Protein AF-A0A929CE49-F1 (afdb_monomer)

Radius of gyration: 16.43 Å; Cα contacts (8 Å, |Δi|>4): 120; chains: 1; bounding box: 44×32×40 Å

Foldseek 3Di:
DDDPLKWKFKWKFAPDAQVVQVVQLVPFDLPDPDPDRRRPVRVVRTDQWPPGRVVQRVDPDRDTDDDDPDDDPGDPVHDIDMDMDMHRRDDPDPPDDDDDDDDDDDDDPDPDPVVVVVVVVVVVVVCVVVVD

Mean predicted aligned error: 8.17 Å

Secondary structure (DSSP, 8-state):
----SEEEEEEEE-SS-HHHHHHHHHTS-TT---S----TTTGGGB---BS-HHHHTTSSS---B---SS-----TTSPPEEEEEEEESS---TT-------------SS---HHHHHHHHHHHHHHHHHT-

pLDDT: mean 80.57, std 13.51, range [38.69, 96.12]

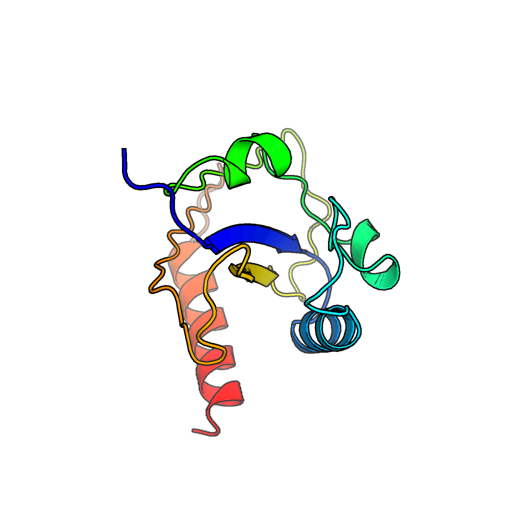Solvent-accessible surface area (backbone atoms only — not comparable to full-atom values): 8749 Å² total; per-residue (Å²): 135,86,77,68,43,51,41,55,47,74,50,38,34,38,66,45,56,64,67,59,52,53,56,50,55,71,73,54,72,88,87,57,89,65,95,71,84,71,43,79,90,55,50,87,32,50,54,82,38,44,57,48,63,85,65,28,39,77,46,94,73,67,64,65,46,77,86,75,95,56,89,70,99,63,49,87,90,35,52,75,44,76,48,78,45,80,41,74,77,69,57,87,56,90,83,70,74,82,88,81,84,86,87,86,87,86,87,69,96,64,99,64,73,55,68,63,54,52,52,51,5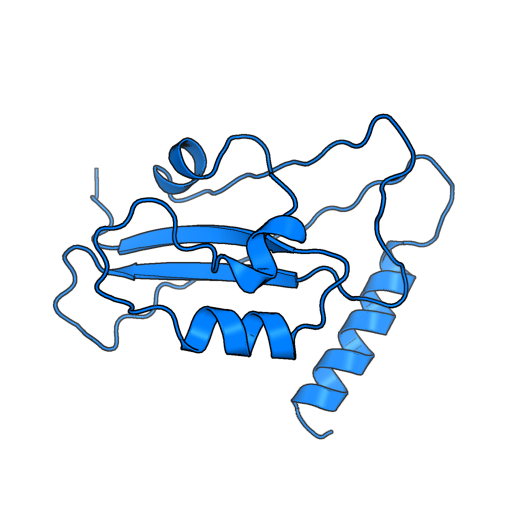7,49,48,58,52,51,33,64,75,67,73,105

Structure (mmCIF, N/CA/C/O backbone):
data_AF-A0A929CE49-F1
#
_entry.id   AF-A0A929CE49-F1
#
loop_
_atom_site.group_PDB
_atom_site.id
_atom_site.type_symbol
_atom_site.label_atom_id
_atom_site.label_alt_id
_atom_site.label_comp_id
_atom_site.label_asym_id
_atom_site.label_entity_id
_atom_site.label_seq_id
_atom_site.pdbx_PDB_ins_code
_atom_site.Cartn_x
_atom_site.Cartn_y
_atom_site.Cartn_z
_atom_site.occupancy
_atom_site.B_iso_or_equiv
_atom_site.auth_seq_id
_atom_site.auth_comp_id
_atom_site.auth_asym_id
_atom_site.auth_atom_id
_atom_site.pdbx_PDB_model_num
ATOM 1 N N . MET A 1 1 ? 28.438 -6.048 -0.262 1.00 38.69 1 MET A N 1
ATOM 2 C CA . MET A 1 1 ? 27.322 -5.087 -0.382 1.00 38.69 1 MET A CA 1
ATOM 3 C C . MET A 1 1 ? 26.748 -5.324 -1.759 1.00 38.69 1 MET A C 1
ATOM 5 O O . MET A 1 1 ? 27.239 -4.738 -2.714 1.00 38.69 1 MET A O 1
ATOM 9 N N . ASP A 1 2 ? 25.816 -6.266 -1.866 1.00 42.34 2 ASP A N 1
ATOM 10 C CA . ASP A 1 2 ? 25.170 -6.570 -3.138 1.00 42.34 2 ASP A CA 1
ATOM 11 C C . ASP A 1 2 ? 24.204 -5.434 -3.452 1.00 42.34 2 ASP A C 1
ATOM 13 O O . ASP A 1 2 ? 23.216 -5.208 -2.749 1.00 42.34 2 ASP A O 1
ATOM 17 N N . TYR A 1 3 ? 24.560 -4.640 -4.456 1.00 51.41 3 TYR A N 1
ATOM 18 C CA . TYR A 1 3 ? 23.688 -3.609 -4.985 1.00 51.41 3 TYR A CA 1
ATOM 19 C C . TYR A 1 3 ? 22.547 -4.322 -5.707 1.00 51.41 3 TYR A C 1
ATOM 21 O O . TYR A 1 3 ? 22.753 -4.911 -6.764 1.00 51.41 3 TYR A O 1
ATOM 29 N N . LEU A 1 4 ? 21.346 -4.300 -5.128 1.00 57.97 4 LEU A N 1
ATOM 30 C CA . LEU A 1 4 ? 20.151 -4.758 -5.830 1.00 57.97 4 LEU A CA 1
ATOM 31 C C . LEU A 1 4 ? 20.001 -3.928 -7.111 1.00 57.97 4 LEU A C 1
ATOM 33 O O . LEU A 1 4 ? 19.830 -2.709 -7.058 1.00 57.97 4 LEU A O 1
ATOM 37 N N . GLY A 1 5 ? 20.067 -4.600 -8.263 1.00 63.69 5 GLY A N 1
ATOM 38 C CA . GLY A 1 5 ? 19.839 -4.009 -9.585 1.00 63.69 5 GLY A CA 1
ATOM 39 C C . GLY A 1 5 ? 18.394 -3.544 -9.809 1.00 63.69 5 GLY A C 1
ATOM 40 O O . GLY A 1 5 ? 18.101 -2.957 -10.849 1.00 63.69 5 GLY A O 1
ATOM 41 N N . ALA A 1 6 ? 17.512 -3.769 -8.827 1.00 72.75 6 ALA A N 1
ATOM 42 C CA . ALA A 1 6 ? 16.126 -3.331 -8.795 1.00 72.75 6 ALA A CA 1
ATOM 43 C C . ALA A 1 6 ? 15.818 -2.500 -7.536 1.00 72.75 6 ALA A C 1
ATOM 45 O O . ALA A 1 6 ? 16.370 -2.715 -6.456 1.00 72.75 6 ALA A O 1
ATOM 46 N N . THR A 1 7 ? 14.916 -1.531 -7.670 1.00 78.88 7 THR A N 1
ATOM 47 C CA . THR A 1 7 ? 14.400 -0.703 -6.575 1.00 78.88 7 THR A CA 1
ATOM 48 C C . THR A 1 7 ? 12.930 -1.022 -6.355 1.00 78.88 7 THR A C 1
ATOM 50 O O . THR A 1 7 ? 12.131 -0.916 -7.279 1.00 78.88 7 THR A O 1
ATOM 53 N N . MET A 1 8 ? 12.560 -1.372 -5.126 1.00 83.81 8 MET A N 1
ATOM 54 C CA . MET A 1 8 ? 11.153 -1.491 -4.747 1.00 83.81 8 MET A CA 1
ATOM 55 C C . MET A 1 8 ? 10.613 -0.127 -4.303 1.00 83.81 8 MET A C 1
ATOM 57 O O . MET A 1 8 ? 11.344 0.678 -3.723 1.00 83.81 8 MET A O 1
ATOM 61 N N . GLU A 1 9 ? 9.332 0.137 -4.508 1.00 87.12 9 GLU A N 1
ATOM 62 C CA . GLU A 1 9 ? 8.621 1.295 -3.962 1.00 87.12 9 GLU A CA 1
ATOM 63 C C . GLU A 1 9 ? 7.210 0.871 -3.544 1.00 87.12 9 GLU A C 1
ATOM 65 O O . GLU A 1 9 ? 6.616 -0.029 -4.135 1.00 87.12 9 GLU A O 1
ATOM 70 N N . THR A 1 10 ? 6.661 1.495 -2.500 1.00 90.19 10 THR A N 1
ATOM 71 C CA . THR A 1 10 ? 5.318 1.163 -2.006 1.00 90.19 10 THR A CA 1
ATOM 72 C C . THR A 1 10 ? 4.499 2.408 -1.706 1.00 90.19 10 THR A C 1
ATOM 74 O O . THR A 1 10 ? 4.975 3.318 -1.017 1.00 90.19 10 THR A O 1
ATOM 77 N N . TYR A 1 11 ? 3.249 2.421 -2.159 1.00 92.88 11 TYR A N 1
ATOM 78 C CA . TYR A 1 11 ? 2.310 3.536 -2.021 1.00 92.88 11 TYR A CA 1
ATOM 79 C C . TYR A 1 11 ? 0.979 3.036 -1.468 1.00 92.88 11 TYR A C 1
ATOM 81 O O . TYR A 1 11 ? 0.552 1.932 -1.786 1.00 92.88 11 TYR A O 1
ATOM 89 N N . LEU A 1 12 ? 0.332 3.827 -0.612 1.00 94.75 12 LEU A N 1
ATOM 90 C CA . LEU A 1 12 ? -0.931 3.458 0.026 1.00 94.75 12 LEU A CA 1
ATOM 91 C C . LEU A 1 12 ? -2.002 4.481 -0.338 1.00 94.75 12 LEU A C 1
ATOM 93 O O . LEU A 1 12 ? -1.773 5.677 -0.182 1.00 94.75 12 LEU A O 1
ATOM 97 N N . PHE A 1 13 ? -3.178 4.016 -0.745 1.00 96.06 13 PHE A N 1
ATOM 98 C CA . PHE A 1 13 ? -4.306 4.850 -1.152 1.00 96.06 13 PHE A CA 1
ATOM 99 C C . PHE A 1 13 ? -5.558 4.552 -0.323 1.00 96.06 13 PHE A C 1
ATOM 101 O O . PHE A 1 13 ? -5.715 3.460 0.229 1.00 96.06 13 PHE A O 1
ATOM 108 N N . LYS A 1 14 ? -6.447 5.545 -0.231 1.00 95.56 14 LYS A N 1
ATOM 109 C CA . LYS A 1 14 ? -7.756 5.464 0.437 1.00 95.56 14 LYS A CA 1
ATOM 110 C C . LYS A 1 14 ? -8.853 6.098 -0.413 1.00 95.56 14 LYS A C 1
ATOM 112 O O . LYS A 1 14 ? -8.564 6.966 -1.233 1.00 95.56 14 LYS A O 1
ATOM 117 N N . ASN A 1 15 ? -10.110 5.766 -0.128 1.00 96.12 15 ASN A N 1
ATOM 118 C CA . ASN A 1 15 ? -11.287 6.391 -0.753 1.00 96.12 15 ASN A CA 1
ATOM 119 C C . ASN A 1 15 ? -11.262 6.280 -2.289 1.00 96.12 15 ASN A C 1
ATOM 121 O O . ASN A 1 15 ? -11.630 7.222 -2.985 1.00 96.12 15 ASN A O 1
ATOM 125 N N . ILE A 1 16 ? -10.720 5.178 -2.803 1.00 95.19 16 ILE A N 1
ATOM 126 C CA . ILE A 1 16 ? -10.612 4.883 -4.230 1.00 95.19 16 ILE A CA 1
ATOM 127 C C . ILE A 1 16 ? -10.738 3.370 -4.417 1.00 95.19 16 ILE A C 1
ATOM 129 O O . ILE A 1 16 ? -10.296 2.605 -3.553 1.00 95.19 16 ILE A O 1
ATOM 133 N N . ALA A 1 17 ? -11.386 2.941 -5.499 1.00 93.31 17 ALA A N 1
ATOM 134 C CA . ALA A 1 17 ? -11.518 1.528 -5.826 1.00 93.31 17 ALA A CA 1
ATOM 135 C C . ALA A 1 17 ? -10.173 0.950 -6.296 1.00 93.31 17 ALA A C 1
ATOM 137 O O . ALA A 1 17 ? -9.302 1.672 -6.788 1.00 93.31 17 ALA A O 1
ATOM 138 N N . ALA A 1 18 ? -9.982 -0.360 -6.133 1.00 91.12 18 ALA A N 1
ATOM 139 C CA . ALA A 1 18 ? -8.739 -1.005 -6.551 1.00 91.12 18 ALA A CA 1
ATOM 140 C C . ALA A 1 18 ? -8.576 -0.966 -8.079 1.00 91.12 18 ALA A C 1
ATOM 142 O O . ALA A 1 18 ? -7.465 -0.740 -8.559 1.00 91.12 18 ALA A O 1
ATOM 143 N N . GLU A 1 19 ? -9.671 -1.107 -8.835 1.00 91.31 19 GLU A N 1
ATOM 144 C CA . GLU A 1 19 ? -9.654 -1.057 -10.300 1.00 91.31 19 GLU A CA 1
ATOM 145 C C . GLU A 1 19 ? -9.186 0.306 -10.821 1.00 91.31 19 GLU A C 1
ATOM 147 O O . GLU A 1 19 ? -8.402 0.369 -11.767 1.00 91.31 19 GLU A O 1
ATOM 152 N N . ASP A 1 20 ? -9.601 1.397 -10.173 1.00 93.50 20 ASP A N 1
ATOM 153 C CA . ASP A 1 20 ? -9.191 2.751 -10.554 1.00 93.50 20 ASP A CA 1
ATOM 154 C C . ASP A 1 20 ? -7.697 2.982 -10.304 1.00 93.50 20 ASP A C 1
ATOM 156 O O . ASP A 1 20 ? -7.020 3.612 -11.118 1.00 93.50 20 ASP A O 1
ATOM 160 N N . VAL A 1 21 ? -7.158 2.431 -9.209 1.00 92.94 21 VAL A N 1
ATOM 161 C CA . VAL A 1 21 ? -5.716 2.472 -8.926 1.00 92.94 21 VAL A CA 1
ATOM 162 C C . VAL A 1 21 ? -4.948 1.671 -9.978 1.00 92.94 21 VAL A C 1
ATOM 164 O O . VAL A 1 21 ? -3.974 2.182 -10.528 1.00 92.94 21 VAL A O 1
ATOM 167 N N . ILE A 1 22 ? -5.401 0.456 -10.308 1.00 90.62 22 ILE A N 1
ATOM 168 C CA . ILE A 1 22 ? -4.791 -0.381 -11.356 1.00 90.62 22 ILE A CA 1
ATOM 169 C C . ILE A 1 22 ? -4.785 0.367 -12.692 1.00 90.62 22 ILE A C 1
ATOM 171 O O . ILE A 1 22 ? -3.744 0.476 -13.338 1.00 90.62 22 ILE A O 1
ATOM 175 N N . LYS A 1 23 ? -5.928 0.938 -13.081 1.00 91.88 23 LYS A N 1
ATOM 176 C CA . LYS A 1 23 ? -6.069 1.697 -14.324 1.00 91.88 23 LYS A CA 1
ATOM 177 C C . LYS A 1 23 ? -5.141 2.911 -14.355 1.00 91.88 23 LYS A C 1
ATOM 179 O O . LYS A 1 23 ? -4.466 3.122 -15.359 1.00 91.88 23 LYS A O 1
ATOM 184 N N . ALA A 1 24 ? -5.063 3.675 -13.267 1.00 91.06 24 ALA A N 1
ATOM 185 C CA . ALA A 1 24 ? -4.191 4.843 -13.187 1.00 91.06 24 ALA A CA 1
ATOM 186 C C . ALA A 1 24 ? -2.708 4.467 -13.329 1.00 91.06 24 ALA A C 1
ATOM 188 O O . ALA A 1 24 ? -1.984 5.116 -14.078 1.00 91.06 24 ALA A O 1
ATOM 189 N N . TYR A 1 25 ? -2.263 3.392 -12.671 1.00 87.31 25 TYR A N 1
ATOM 190 C CA . TYR A 1 25 ? -0.880 2.921 -12.784 1.00 87.31 25 TYR A CA 1
ATOM 191 C C . TYR A 1 25 ? -0.566 2.257 -14.130 1.00 87.31 25 TYR A C 1
ATOM 193 O O . TYR A 1 25 ? 0.567 2.358 -14.587 1.00 87.31 25 TYR A O 1
ATOM 201 N N . SER A 1 26 ? -1.547 1.645 -14.803 1.00 84.44 26 SER A N 1
ATOM 202 C CA . SER A 1 26 ? -1.350 1.047 -16.136 1.00 84.44 26 SER A CA 1
ATOM 203 C C . SER A 1 26 ? -0.984 2.066 -17.223 1.00 84.44 26 SER A C 1
ATOM 205 O O . SER A 1 26 ? -0.386 1.704 -18.231 1.00 84.44 26 SER A O 1
ATOM 207 N N . ALA A 1 27 ? -1.324 3.341 -17.012 1.00 81.31 27 ALA A N 1
ATOM 208 C CA . ALA A 1 27 ? -0.990 4.432 -17.921 1.00 81.31 27 ALA A CA 1
ATOM 209 C C . ALA A 1 27 ? 0.400 5.042 -17.656 1.00 81.31 27 ALA A C 1
ATOM 211 O O . ALA A 1 27 ? 0.836 5.906 -18.418 1.00 81.31 27 ALA A O 1
ATOM 212 N N . VAL A 1 28 ? 1.089 4.635 -16.581 1.00 77.19 28 VAL A N 1
ATOM 213 C CA . VAL A 1 28 ? 2.404 5.178 -16.226 1.00 77.19 28 VAL A CA 1
ATOM 214 C C . VAL A 1 28 ? 3.503 4.388 -16.944 1.00 77.19 28 VAL A C 1
ATOM 216 O O . VAL A 1 28 ? 3.580 3.172 -16.764 1.00 77.19 28 VAL A O 1
ATOM 219 N N . PRO A 1 29 ? 4.383 5.040 -17.727 1.00 68.19 29 PRO A N 1
ATOM 220 C CA . PRO A 1 29 ? 5.475 4.349 -18.401 1.00 68.19 29 PRO A CA 1
ATOM 221 C C . PRO A 1 29 ? 6.481 3.783 -17.394 1.00 68.19 29 PRO A C 1
ATOM 223 O O . PRO A 1 29 ? 6.951 4.500 -16.506 1.00 68.19 29 PRO A O 1
ATOM 226 N N . THR A 1 30 ? 6.856 2.517 -17.567 1.00 61.28 30 THR A N 1
ATOM 227 C CA . THR A 1 30 ? 7.791 1.794 -16.687 1.00 61.28 30 THR A CA 1
ATOM 228 C C . THR A 1 30 ? 9.226 2.342 -16.761 1.00 61.28 30 THR A C 1
ATOM 230 O O . THR A 1 30 ? 9.933 2.305 -15.756 1.00 61.28 30 THR A O 1
ATOM 233 N N . ASP A 1 31 ? 9.604 2.956 -17.889 1.00 60.47 31 ASP A N 1
ATOM 234 C CA . ASP A 1 31 ? 10.957 3.474 -18.179 1.00 60.47 31 ASP A CA 1
ATOM 235 C C . ASP A 1 31 ? 11.170 4.954 -17.820 1.00 60.47 31 ASP A C 1
ATOM 237 O O . ASP A 1 31 ? 12.103 5.607 -18.289 1.00 60.47 31 ASP A O 1
ATOM 241 N N . THR A 1 32 ? 10.301 5.541 -16.997 1.00 58.69 32 THR A N 1
ATOM 242 C CA . THR A 1 32 ? 10.486 6.935 -16.580 1.00 58.69 32 THR A CA 1
ATOM 243 C C . THR A 1 32 ? 11.537 7.049 -15.471 1.00 58.69 32 THR A C 1
ATOM 245 O O . THR A 1 32 ? 11.377 6.493 -14.381 1.00 58.69 32 THR A O 1
ATOM 248 N N . GLU A 1 33 ? 12.578 7.862 -15.706 1.00 56.66 33 GLU A N 1
ATOM 249 C CA . GLU A 1 33 ? 13.555 8.285 -14.682 1.00 56.66 33 GLU A CA 1
ATOM 250 C C . GLU A 1 33 ? 12.929 9.168 -13.579 1.00 56.66 33 GLU A C 1
ATOM 252 O O . GLU A 1 33 ? 13.608 9.587 -12.639 1.00 56.66 33 GLU A O 1
ATOM 257 N N . GLU A 1 34 ? 11.626 9.462 -13.666 1.00 58.22 34 GLU A N 1
ATOM 258 C CA . GLU A 1 34 ? 10.923 10.324 -12.722 1.00 58.22 34 GLU A CA 1
ATOM 259 C C . GLU A 1 34 ? 10.965 9.775 -11.285 1.00 58.22 34 GLU A C 1
ATOM 261 O O . GLU A 1 34 ? 10.692 8.602 -10.997 1.00 58.22 34 GLU A O 1
ATOM 266 N N . GLU A 1 35 ? 11.281 10.664 -10.339 1.00 58.31 35 GLU A N 1
ATOM 267 C CA . GLU A 1 35 ? 11.436 10.313 -8.925 1.00 58.31 35 GLU A CA 1
ATOM 268 C C . GLU A 1 35 ? 10.114 9.949 -8.222 1.00 58.31 35 GLU A C 1
ATOM 270 O O . GLU A 1 35 ? 10.161 9.306 -7.167 1.00 58.31 35 GLU A O 1
ATOM 275 N N . GLU A 1 36 ? 8.957 10.338 -8.779 1.00 63.81 36 GLU A N 1
ATOM 276 C CA . GLU A 1 36 ? 7.622 10.155 -8.191 1.00 63.81 36 GLU A CA 1
ATOM 277 C C . GLU A 1 36 ? 6.629 9.577 -9.220 1.00 63.81 36 GLU A C 1
ATOM 279 O O . GLU A 1 36 ? 6.158 10.281 -10.101 1.00 63.81 36 GLU A O 1
ATOM 284 N N . ILE A 1 37 ? 6.275 8.295 -9.067 1.00 77.50 37 ILE A N 1
ATOM 285 C CA . ILE A 1 37 ? 5.431 7.525 -10.013 1.00 77.50 37 ILE A CA 1
ATOM 286 C C . ILE A 1 37 ? 3.931 7.733 -9.772 1.00 77.50 37 ILE A C 1
ATOM 288 O O . ILE A 1 37 ? 3.098 7.180 -10.478 1.00 77.50 37 ILE A O 1
ATOM 292 N N . VAL A 1 38 ? 3.541 8.450 -8.716 1.00 86.44 38 VAL A N 1
ATOM 293 C CA . VAL A 1 38 ? 2.128 8.519 -8.319 1.00 86.44 38 VAL A CA 1
ATOM 294 C C . VAL A 1 38 ? 1.329 9.272 -9.394 1.00 86.44 38 VAL A C 1
ATOM 296 O O . VAL A 1 38 ? 1.566 10.475 -9.558 1.00 86.44 38 VAL A O 1
ATOM 299 N N . PRO A 1 39 ? 0.364 8.621 -10.081 1.00 88.69 39 PRO A N 1
ATOM 300 C CA . PRO A 1 39 ? -0.449 9.279 -11.098 1.00 88.69 39 PRO A CA 1
ATOM 301 C C . PRO A 1 39 ? -1.178 10.487 -10.509 1.00 88.69 39 PRO A C 1
ATOM 303 O O . PRO A 1 39 ? -1.695 10.441 -9.383 1.00 88.69 39 PRO A O 1
ATOM 306 N N . LYS A 1 40 ? -1.219 11.593 -11.259 1.00 89.19 40 LYS A N 1
ATOM 307 C CA . LYS A 1 40 ? -1.777 12.870 -10.779 1.00 89.19 40 LYS A CA 1
ATOM 308 C C . LYS A 1 40 ? -3.252 12.736 -10.405 1.00 89.19 40 LYS A C 1
ATOM 310 O O . LYS A 1 40 ? -3.698 13.384 -9.460 1.00 89.19 40 LYS A O 1
ATOM 315 N N . GLU A 1 41 ? -3.967 11.866 -11.107 1.00 90.88 41 GLU A N 1
ATOM 316 C CA . GLU A 1 4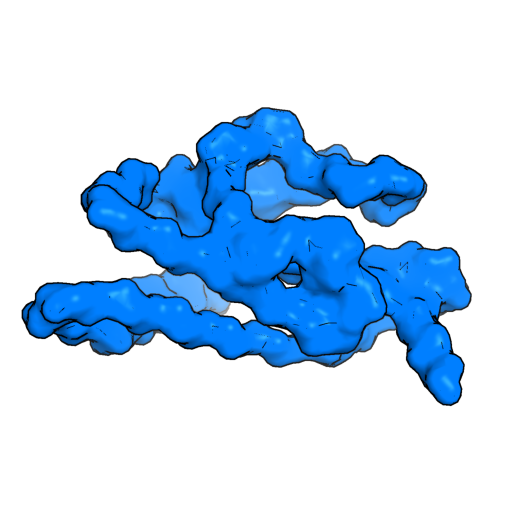1 ? -5.393 11.583 -10.964 1.00 90.88 41 GLU A CA 1
ATOM 317 C C . GLU A 1 41 ? -5.722 11.005 -9.584 1.00 90.88 41 GLU A C 1
ATOM 319 O O . GLU A 1 41 ? -6.757 11.335 -9.012 1.00 90.88 41 GLU A O 1
ATOM 324 N N . ILE A 1 42 ? -4.823 10.188 -9.020 1.00 93.31 42 ILE A N 1
ATOM 325 C CA . ILE A 1 42 ? -5.043 9.487 -7.743 1.00 93.31 42 ILE A CA 1
ATOM 326 C C . ILE A 1 42 ? -4.197 10.048 -6.593 1.00 93.31 42 ILE A C 1
ATOM 328 O O . ILE A 1 42 ? -4.317 9.608 -5.448 1.00 93.31 42 ILE A O 1
ATOM 332 N N . LYS A 1 43 ? -3.352 11.053 -6.856 1.00 91.88 43 LYS A N 1
ATOM 333 C CA . LYS A 1 43 ? -2.438 11.639 -5.861 1.00 91.88 43 LYS A CA 1
ATOM 334 C C . LYS A 1 43 ? -3.164 12.205 -4.634 1.00 91.88 43 LYS A C 1
ATOM 336 O O . LYS A 1 43 ? -2.642 12.141 -3.523 1.00 91.88 43 LYS A O 1
ATOM 341 N N . GLY A 1 44 ? -4.384 12.722 -4.802 1.00 93.81 44 GLY A N 1
ATOM 342 C CA . GLY A 1 44 ? -5.216 13.220 -3.695 1.00 93.81 44 GLY A CA 1
ATOM 343 C C . GLY A 1 44 ? -5.657 12.132 -2.704 1.00 93.81 44 GLY A C 1
ATOM 344 O O . GLY A 1 44 ? -5.923 12.421 -1.534 1.00 93.81 44 GLY A O 1
ATOM 345 N N . ASN A 1 45 ? -5.680 10.878 -3.152 1.00 95.88 45 ASN A N 1
ATOM 346 C CA . ASN A 1 45 ? -6.080 9.707 -2.378 1.00 95.88 45 ASN A CA 1
ATOM 347 C C . ASN A 1 45 ? -4.905 9.056 -1.635 1.0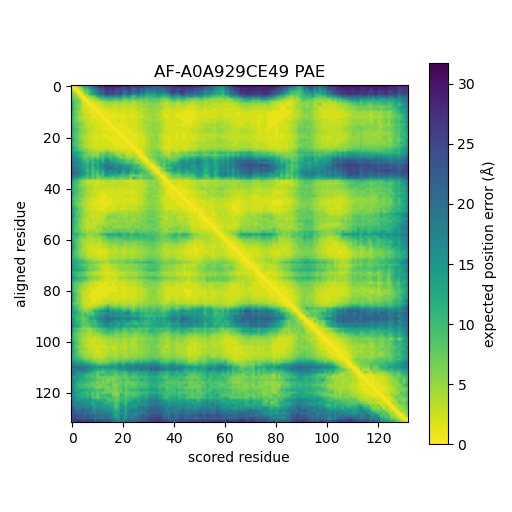0 95.88 45 ASN A C 1
ATOM 349 O O . ASN A 1 45 ? -5.117 8.138 -0.838 1.00 95.88 45 ASN A O 1
ATOM 353 N N . GLU A 1 46 ? -3.675 9.526 -1.856 1.00 95.06 46 GLU A N 1
ATOM 354 C CA . GLU A 1 46 ? -2.473 8.956 -1.258 1.00 95.06 46 GLU A CA 1
ATOM 355 C C . GLU A 1 46 ? -2.424 9.187 0.267 1.00 95.06 46 GLU A C 1
ATOM 357 O O . GLU A 1 46 ? -2.491 10.308 0.791 1.00 95.06 46 GLU A O 1
ATOM 362 N N . ILE A 1 47 ? -2.222 8.106 1.016 1.00 95.06 47 ILE A N 1
ATOM 363 C CA . ILE A 1 47 ? -1.800 8.152 2.410 1.00 95.06 47 ILE A CA 1
ATOM 364 C C . ILE A 1 47 ? -0.277 8.262 2.445 1.00 95.06 47 ILE A C 1
ATOM 366 O O . ILE A 1 47 ? 0.449 7.274 2.357 1.00 95.06 47 ILE A O 1
ATOM 370 N N . LYS A 1 48 ? 0.210 9.478 2.699 1.00 93.12 48 LYS A N 1
ATOM 371 C CA . LYS A 1 48 ? 1.642 9.728 2.910 1.00 93.12 48 LYS A CA 1
ATOM 372 C C . LYS A 1 48 ? 2.151 9.017 4.164 1.00 93.12 48 LYS A C 1
ATOM 374 O O . LYS A 1 48 ? 1.868 9.467 5.286 1.00 93.12 48 LYS A O 1
ATOM 379 N N . LEU A 1 49 ? 2.877 7.921 3.951 1.00 93.25 49 LEU A N 1
ATOM 380 C CA . LEU A 1 49 ? 3.576 7.137 4.970 1.00 93.25 49 LEU A CA 1
ATOM 381 C C . LEU A 1 49 ? 4.884 7.820 5.391 1.00 93.25 49 LEU A C 1
ATOM 383 O O . LEU A 1 49 ? 5.516 8.527 4.606 1.00 93.25 49 LEU A O 1
ATOM 387 N N . HIS A 1 50 ? 5.308 7.568 6.630 1.00 91.56 50 HIS A N 1
ATOM 388 C CA . HIS A 1 50 ? 6.601 7.999 7.154 1.00 91.56 50 HIS A CA 1
ATOM 389 C C . HIS A 1 50 ? 7.460 6.790 7.567 1.00 91.56 50 HIS A C 1
ATOM 391 O O . HIS A 1 50 ? 6.942 5.899 8.243 1.00 91.56 50 HIS A O 1
ATOM 397 N N . PRO A 1 51 ? 8.761 6.757 7.229 1.00 89.88 51 PRO A N 1
ATOM 398 C CA . PRO A 1 51 ? 9.489 7.751 6.435 1.00 89.88 51 PRO A CA 1
ATOM 399 C C . PRO A 1 51 ? 8.999 7.867 4.982 1.00 89.88 51 PRO A C 1
ATOM 401 O O . PRO A 1 51 ? 8.330 6.970 4.471 1.00 89.88 51 PRO A O 1
ATOM 404 N N . GLY A 1 52 ? 9.293 8.996 4.329 1.00 87.38 52 GLY A N 1
ATOM 405 C CA . GLY A 1 52 ? 8.875 9.238 2.943 1.00 87.38 52 GLY A CA 1
ATOM 406 C C . GLY A 1 52 ? 9.491 8.235 1.960 1.00 87.38 52 GLY A C 1
ATOM 407 O O . GLY A 1 52 ? 10.507 7.604 2.264 1.00 87.38 52 GLY A O 1
ATOM 408 N N . VAL A 1 53 ? 8.889 8.096 0.773 1.00 84.44 53 VAL A N 1
ATOM 409 C CA . VAL A 1 53 ? 9.290 7.092 -0.234 1.00 84.44 53 VAL A CA 1
ATOM 410 C C . VAL A 1 53 ? 10.778 7.162 -0.587 1.00 84.44 53 VAL A C 1
ATOM 412 O O . VAL A 1 53 ? 11.439 6.130 -0.610 1.00 84.44 53 VAL A O 1
ATOM 415 N N . ASN A 1 54 ? 11.346 8.365 -0.709 1.00 83.31 54 ASN A N 1
ATOM 416 C CA . ASN A 1 54 ? 12.764 8.560 -1.030 1.00 83.31 54 ASN A CA 1
ATOM 417 C C . ASN A 1 54 ? 13.732 7.986 0.012 1.00 83.31 54 ASN A C 1
ATOM 419 O O . ASN A 1 54 ? 14.867 7.662 -0.333 1.00 83.31 54 ASN A O 1
ATOM 423 N N . LEU A 1 55 ? 13.305 7.847 1.271 1.00 83.88 55 LEU A N 1
ATOM 424 C CA . LEU A 1 55 ? 14.100 7.165 2.289 1.00 83.88 55 LEU A CA 1
ATOM 425 C C . LEU A 1 55 ? 13.808 5.661 2.308 1.00 83.88 55 LEU A C 1
ATOM 427 O O . LEU A 1 55 ? 14.736 4.869 2.429 1.00 83.88 55 LEU A O 1
ATOM 431 N N . ARG A 1 56 ? 12.538 5.264 2.150 1.00 84.19 56 ARG A N 1
ATOM 432 C CA . ARG A 1 56 ? 12.126 3.849 2.171 1.00 84.19 56 ARG A CA 1
ATOM 433 C C . ARG A 1 56 ? 12.685 3.050 0.992 1.00 84.19 56 ARG A C 1
ATOM 435 O O . ARG A 1 56 ? 13.076 1.908 1.193 1.00 84.19 56 ARG A O 1
ATOM 442 N N . LYS A 1 57 ? 12.785 3.654 -0.196 1.00 80.06 57 LYS A N 1
ATOM 443 C CA . LYS A 1 57 ? 13.252 2.989 -1.425 1.00 80.06 57 LYS A CA 1
ATOM 444 C C . LYS A 1 57 ? 14.741 2.640 -1.441 1.00 80.06 57 LYS A C 1
ATOM 446 O O . LYS A 1 57 ? 15.177 1.854 -2.268 1.00 80.06 57 LYS A O 1
ATOM 451 N N . LYS A 1 58 ? 15.530 3.205 -0.520 1.00 79.25 58 LYS A N 1
ATOM 452 C CA . LYS A 1 58 ? 16.982 2.969 -0.428 1.00 79.25 58 LYS A CA 1
ATOM 453 C C . LYS A 1 58 ? 17.352 1.634 0.225 1.00 79.25 58 LYS A C 1
ATOM 455 O O . LYS A 1 58 ? 18.528 1.291 0.245 1.00 79.25 58 LYS A O 1
ATOM 460 N N . GLY A 1 59 ? 16.387 0.918 0.802 1.00 72.19 59 GLY A N 1
ATOM 461 C CA . GLY A 1 59 ? 16.625 -0.335 1.509 1.00 72.19 59 GLY A CA 1
ATOM 462 C C . GLY A 1 59 ? 15.701 -1.455 1.049 1.00 72.19 59 GLY A C 1
ATOM 463 O O . GLY A 1 59 ? 14.606 -1.217 0.542 1.00 72.19 59 GLY A O 1
ATOM 464 N N . VAL A 1 60 ? 16.146 -2.686 1.296 1.00 74.62 60 VAL A N 1
ATOM 465 C CA . VAL A 1 60 ? 15.398 -3.922 1.007 1.00 74.62 60 VAL A CA 1
ATOM 466 C C . VAL A 1 60 ? 14.173 -4.062 1.915 1.00 74.62 60 VAL A C 1
ATOM 468 O O . VAL A 1 60 ? 13.149 -4.621 1.535 1.00 74.62 60 VAL A O 1
ATOM 471 N N . HIS A 1 61 ? 14.258 -3.522 3.132 1.00 82.00 61 HIS A N 1
ATOM 472 C CA . HIS A 1 61 ? 13.164 -3.511 4.096 1.00 82.00 61 HIS A CA 1
ATOM 473 C C . HIS A 1 61 ? 12.492 -2.144 4.120 1.00 82.00 61 HIS A C 1
ATOM 475 O O . HIS A 1 61 ? 13.016 -1.172 4.669 1.00 82.00 61 HIS A O 1
ATOM 481 N N . GLN A 1 62 ? 11.297 -2.079 3.541 1.00 87.12 62 GLN A N 1
ATOM 482 C CA . GLN A 1 62 ? 10.540 -0.840 3.432 1.00 87.12 62 GLN A CA 1
ATOM 483 C C . GLN A 1 62 ? 9.506 -0.744 4.539 1.00 87.12 62 GLN A C 1
ATOM 485 O O . GLN A 1 62 ? 8.451 -1.369 4.490 1.00 87.12 62 GLN A O 1
ATOM 490 N N . LYS A 1 63 ? 9.785 0.090 5.539 1.00 90.31 63 LYS A N 1
ATOM 491 C CA . LYS A 1 63 ? 8.840 0.355 6.625 1.00 90.31 63 LYS A CA 1
ATOM 492 C C . LYS A 1 63 ? 8.185 1.714 6.439 1.00 90.31 63 LYS A C 1
ATOM 494 O O . LYS A 1 63 ? 8.877 2.726 6.445 1.00 90.31 63 LYS A O 1
ATOM 499 N N . GLY A 1 64 ? 6.861 1.742 6.312 1.00 92.06 64 GLY A N 1
ATOM 500 C CA . GLY A 1 64 ? 6.065 2.969 6.279 1.00 92.06 64 GLY A CA 1
ATOM 501 C C . GLY A 1 64 ? 4.983 2.949 7.353 1.00 92.06 64 GLY A C 1
ATOM 502 O O . GLY A 1 64 ? 4.304 1.945 7.533 1.00 92.06 64 GLY A O 1
ATOM 503 N N . ILE A 1 65 ? 4.832 4.052 8.084 1.00 94.06 65 ILE A N 1
ATOM 504 C CA . ILE A 1 65 ? 3.847 4.197 9.160 1.00 94.06 65 ILE A CA 1
ATOM 505 C C . ILE A 1 65 ? 3.026 5.467 8.936 1.00 94.06 65 ILE A C 1
ATOM 507 O O . ILE A 1 65 ? 3.570 6.537 8.653 1.00 94.06 65 ILE A O 1
ATOM 511 N N . LYS A 1 66 ? 1.712 5.375 9.164 1.00 95.00 66 LYS A N 1
ATOM 512 C CA . LYS A 1 66 ? 0.836 6.532 9.354 1.00 95.00 66 LYS A CA 1
ATOM 513 C C . LYS A 1 66 ? 0.170 6.459 10.720 1.00 95.00 66 LYS A C 1
ATOM 515 O O . LYS A 1 66 ? -0.511 5.490 11.025 1.00 95.00 66 LYS A O 1
ATOM 520 N N . LYS A 1 67 ? 0.338 7.510 11.526 1.00 93.81 67 LYS A N 1
ATOM 521 C CA . LYS A 1 67 ? -0.413 7.701 12.773 1.00 93.81 67 LYS A CA 1
ATOM 522 C C . LYS A 1 67 ? -1.402 8.843 12.591 1.00 93.81 67 LYS A C 1
ATOM 524 O O . LYS A 1 67 ? -1.015 9.932 12.163 1.00 93.81 67 LYS A O 1
ATOM 529 N N . TYR A 1 68 ? -2.661 8.609 12.936 1.00 91.69 68 TYR A N 1
ATOM 530 C CA . TYR A 1 68 ? -3.701 9.630 12.908 1.00 91.69 68 TYR A CA 1
ATOM 531 C C . TYR A 1 68 ? -3.944 10.149 14.326 1.00 91.69 68 TYR A C 1
ATOM 533 O O . TYR A 1 68 ? -4.284 9.384 15.220 1.00 91.69 68 TYR A O 1
ATOM 541 N N . LYS A 1 69 ? -3.753 11.458 14.542 1.00 89.00 69 LYS A N 1
ATOM 542 C CA . LYS A 1 69 ? -4.039 12.115 15.836 1.00 89.00 69 LYS A CA 1
ATOM 543 C C . LYS A 1 69 ? -5.523 12.459 16.020 1.00 89.00 69 LYS A C 1
ATOM 545 O O . LYS A 1 69 ? -5.956 12.766 17.121 1.00 89.00 69 LYS A O 1
ATOM 550 N N . ARG A 1 70 ? -6.279 12.475 14.923 1.00 88.06 70 ARG A N 1
ATOM 551 C CA . ARG A 1 70 ? -7.716 12.770 14.845 1.00 88.06 70 ARG A CA 1
ATOM 552 C C . ARG A 1 70 ? -8.373 11.721 13.958 1.00 88.06 70 ARG A C 1
ATOM 554 O O . ARG A 1 70 ? -7.661 10.992 13.267 1.00 88.06 70 ARG A O 1
ATOM 561 N N . ARG A 1 71 ? -9.708 11.679 13.941 1.00 85.62 71 ARG A N 1
ATOM 562 C CA . ARG A 1 71 ? -10.451 10.783 13.048 1.00 85.62 71 ARG A CA 1
ATOM 563 C C . ARG A 1 71 ? -9.962 10.972 11.600 1.00 85.62 71 ARG A C 1
ATOM 565 O O . ARG A 1 71 ? -10.009 12.099 11.102 1.00 85.62 71 ARG A O 1
ATOM 572 N N . PRO A 1 72 ? -9.447 9.920 10.945 1.00 88.81 72 PRO A N 1
ATOM 573 C CA . PRO A 1 72 ? -8.996 10.025 9.567 1.00 88.81 72 PRO A CA 1
ATOM 574 C C . PRO A 1 72 ? -10.190 10.212 8.630 1.00 88.81 72 PRO A C 1
ATOM 576 O O . PRO A 1 72 ? -11.251 9.635 8.853 1.00 88.81 72 PRO A O 1
ATOM 579 N N . SER A 1 73 ? -10.004 10.966 7.545 1.00 89.94 73 SER A N 1
ATOM 580 C CA . SER A 1 73 ? -10.954 11.019 6.426 1.00 89.94 73 SER A CA 1
ATOM 581 C C . SER A 1 73 ? -10.817 9.777 5.536 1.00 89.94 73 SER A C 1
ATOM 583 O O . SER A 1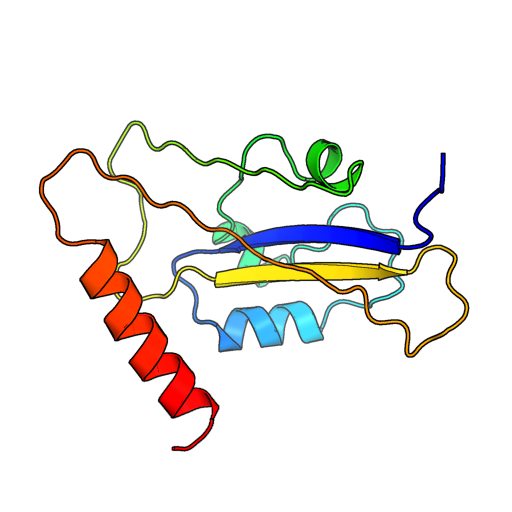 73 ? -10.438 9.884 4.369 1.00 89.94 73 SER A O 1
ATOM 585 N N . ILE A 1 74 ? -10.995 8.596 6.129 1.00 90.50 74 ILE A N 1
ATOM 586 C CA . ILE A 1 74 ? -11.059 7.311 5.426 1.00 90.50 74 ILE A CA 1
ATOM 587 C C . ILE A 1 74 ? -12.529 6.915 5.360 1.00 90.50 74 ILE A C 1
ATOM 589 O O . ILE A 1 74 ? -13.198 6.853 6.392 1.00 90.50 74 ILE A O 1
ATOM 593 N N . ASP A 1 75 ? -12.999 6.688 4.145 1.00 89.06 75 ASP A N 1
ATOM 594 C CA . ASP A 1 75 ? -14.311 6.142 3.856 1.00 89.06 75 ASP A CA 1
ATOM 595 C C . ASP A 1 75 ? -14.270 4.617 4.028 1.00 89.06 75 ASP A C 1
ATOM 597 O O . ASP A 1 75 ? -13.379 3.948 3.503 1.00 89.06 75 ASP A O 1
ATOM 601 N N . GLY A 1 76 ? -15.199 4.085 4.821 1.00 83.94 76 GLY A N 1
ATOM 602 C CA . GLY A 1 76 ? -15.263 2.666 5.164 1.00 83.94 76 GLY A CA 1
ATOM 603 C C . GLY A 1 76 ? -15.806 1.778 4.047 1.00 83.94 76 GLY A C 1
ATOM 604 O O . GLY A 1 76 ? -15.629 0.555 4.138 1.00 83.94 76 GLY A O 1
ATOM 605 N N . ASP A 1 77 ? -16.425 2.380 3.029 1.00 87.19 77 ASP A N 1
ATOM 606 C CA . ASP A 1 77 ? -16.990 1.688 1.867 1.00 87.19 77 ASP A CA 1
ATOM 607 C C . ASP A 1 77 ? -15.913 1.372 0.818 1.00 87.19 77 ASP A C 1
ATOM 609 O O . ASP A 1 77 ? -16.029 0.410 0.058 1.00 87.19 77 ASP A O 1
ATOM 613 N N . TYR A 1 78 ? -14.796 2.105 0.847 1.00 90.25 78 TYR A N 1
ATOM 614 C CA . TYR A 1 78 ? -13.659 1.887 -0.041 1.00 90.25 78 TYR A CA 1
ATOM 615 C C . TYR A 1 78 ? -12.554 1.053 0.625 1.00 90.25 78 TYR A C 1
ATOM 617 O O . TYR A 1 78 ? -12.334 1.133 1.839 1.00 90.25 78 TYR A O 1
ATOM 625 N N . PRO A 1 79 ? -11.816 0.238 -0.149 1.00 91.00 79 PRO A N 1
ATOM 626 C CA . PRO A 1 79 ? -10.639 -0.448 0.361 1.00 91.00 79 PRO A CA 1
ATOM 627 C C . PRO A 1 79 ? -9.487 0.529 0.640 1.00 91.00 79 PRO A C 1
ATOM 629 O O . PRO A 1 79 ? -9.394 1.620 0.075 1.00 91.00 79 PRO A O 1
ATOM 632 N N . LEU A 1 80 ? -8.556 0.091 1.488 1.00 92.62 80 LEU A N 1
ATOM 633 C CA . LEU A 1 80 ? -7.195 0.616 1.465 1.00 92.62 80 LEU A CA 1
ATOM 634 C C . LEU A 1 80 ? -6.412 -0.173 0.418 1.00 92.62 80 LEU A C 1
ATOM 636 O O . LEU A 1 80 ? -6.377 -1.401 0.484 1.00 92.62 80 LEU A O 1
ATOM 640 N N . VAL A 1 81 ? -5.788 0.525 -0.526 1.00 93.88 81 VAL A N 1
ATOM 641 C CA . VAL A 1 81 ? -5.083 -0.102 -1.651 1.00 93.88 81 VAL A CA 1
ATOM 642 C C . VAL A 1 81 ? -3.590 0.146 -1.497 1.00 93.88 81 VAL A C 1
ATOM 644 O O . VAL A 1 81 ? -3.149 1.295 -1.509 1.00 93.88 81 VAL A O 1
ATOM 647 N N . LEU A 1 82 ? -2.814 -0.924 -1.316 1.00 92.81 82 LEU A N 1
ATOM 648 C CA . LEU A 1 82 ? -1.355 -0.864 -1.287 1.00 92.81 82 LEU A CA 1
ATOM 649 C C . LEU A 1 82 ? -0.810 -1.269 -2.657 1.00 92.81 82 LEU A C 1
ATOM 651 O O . LEU A 1 82 ? -1.062 -2.376 -3.121 1.00 92.81 82 LEU A O 1
ATOM 655 N N . VAL A 1 83 ? -0.032 -0.385 -3.267 1.00 91.56 83 VAL A N 1
ATOM 656 C CA . VAL A 1 83 ? 0.669 -0.626 -4.527 1.00 91.56 83 VAL A CA 1
ATOM 657 C C . VAL A 1 83 ? 2.130 -0.919 -4.213 1.00 91.56 83 VAL A C 1
ATOM 659 O O . VAL A 1 83 ? 2.765 -0.149 -3.489 1.00 91.56 83 VAL A O 1
ATOM 662 N N . ALA A 1 84 ? 2.653 -2.019 -4.752 1.00 89.00 84 ALA A N 1
ATOM 663 C CA . ALA A 1 84 ? 4.067 -2.374 -4.715 1.00 89.00 84 ALA A CA 1
ATOM 664 C C . ALA A 1 84 ? 4.623 -2.331 -6.140 1.00 89.00 84 ALA A C 1
ATOM 666 O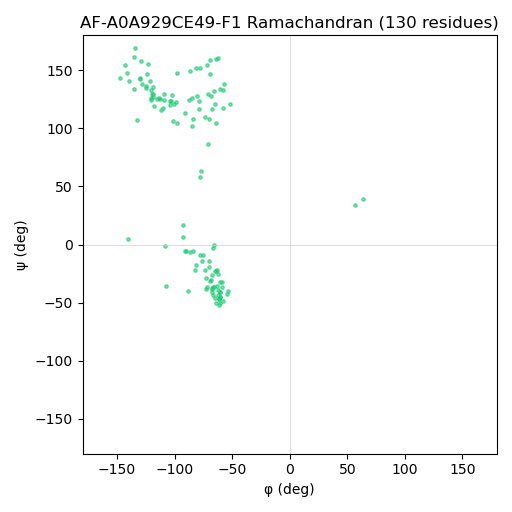 O . ALA A 1 84 ? 4.068 -2.951 -7.042 1.00 89.00 84 ALA A O 1
ATOM 667 N N . ILE A 1 85 ? 5.699 -1.574 -6.332 1.00 85.06 85 ILE A N 1
ATOM 668 C CA . ILE A 1 85 ? 6.325 -1.349 -7.634 1.00 85.06 85 ILE A CA 1
ATOM 669 C C . ILE A 1 85 ? 7.751 -1.868 -7.555 1.00 85.06 85 ILE A C 1
ATOM 671 O O . ILE A 1 85 ? 8.486 -1.508 -6.636 1.00 85.06 85 ILE A O 1
ATOM 675 N N . CYS A 1 86 ? 8.132 -2.697 -8.520 1.00 81.88 86 CYS A N 1
ATOM 676 C CA . CYS A 1 86 ? 9.511 -3.097 -8.747 1.00 81.88 86 CYS A CA 1
ATOM 677 C C . CYS A 1 86 ? 10.028 -2.340 -9.970 1.00 81.88 86 CYS A C 1
ATOM 679 O O . CYS A 1 86 ? 9.413 -2.393 -11.031 1.00 81.88 86 CYS A O 1
ATOM 681 N N . ARG A 1 87 ? 11.127 -1.604 -9.813 1.00 77.19 87 ARG A N 1
ATOM 682 C CA . ARG A 1 87 ? 11.809 -0.904 -10.901 1.00 77.19 87 ARG A CA 1
ATOM 683 C C . ARG A 1 87 ? 13.134 -1.583 -11.172 1.00 77.19 87 ARG A C 1
ATOM 685 O O . ARG A 1 87 ? 14.010 -1.546 -10.305 1.00 77.19 87 ARG A O 1
ATOM 692 N N . ASN A 1 88 ? 13.305 -2.127 -12.367 1.00 70.56 88 ASN A N 1
ATOM 693 C CA . ASN A 1 88 ? 14.620 -2.540 -12.836 1.00 70.56 88 ASN A CA 1
ATOM 694 C C . ASN A 1 88 ? 15.446 -1.288 -13.135 1.00 70.56 88 ASN A C 1
ATOM 696 O O . ASN A 1 88 ? 14.979 -0.360 -13.787 1.00 70.56 88 ASN A O 1
ATOM 700 N N . ARG A 1 89 ? 16.664 -1.232 -12.598 1.00 65.38 89 ARG A N 1
ATOM 701 C CA . ARG A 1 89 ? 17.639 -0.189 -12.942 1.00 65.38 89 ARG A CA 1
ATOM 702 C C . ARG A 1 89 ? 18.773 -0.733 -13.803 1.00 65.38 89 ARG A C 1
ATOM 704 O O . ARG A 1 89 ? 19.273 -0.009 -14.648 1.00 65.38 89 ARG A O 1
ATOM 711 N N . TRP A 1 90 ? 19.190 -1.974 -13.553 1.00 63.31 90 TRP A N 1
ATOM 712 C CA . TRP A 1 90 ? 20.382 -2.574 -14.172 1.00 63.31 90 TRP A CA 1
ATOM 713 C C . TRP A 1 90 ? 20.192 -4.045 -14.559 1.00 63.31 90 TRP A C 1
ATOM 715 O O . TRP A 1 90 ? 21.154 -4.706 -14.934 1.00 63.31 90 T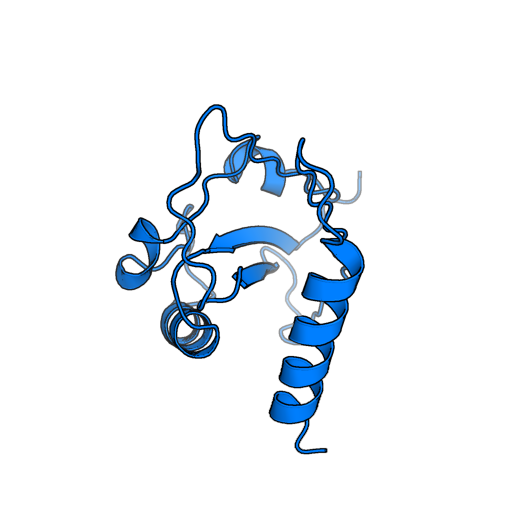RP A O 1
ATOM 725 N N . ILE A 1 91 ? 18.982 -4.584 -14.398 1.00 64.12 91 ILE A N 1
ATOM 726 C CA . ILE A 1 91 ? 18.686 -5.978 -14.727 1.00 64.12 91 ILE A CA 1
ATOM 727 C C . ILE A 1 91 ? 18.213 -6.010 -16.178 1.00 64.12 91 ILE A C 1
ATOM 729 O O . ILE A 1 91 ? 17.163 -5.458 -16.486 1.00 64.12 91 ILE A O 1
ATOM 733 N N . GLU A 1 92 ? 19.014 -6.630 -17.045 1.00 62.97 92 GLU A N 1
ATOM 734 C CA . GLU A 1 92 ? 18.743 -6.776 -18.485 1.00 62.97 92 GLU A CA 1
ATOM 735 C C . GLU A 1 92 ? 17.665 -7.835 -18.786 1.00 62.97 92 GLU A C 1
ATOM 737 O O . GLU A 1 92 ? 17.206 -7.952 -19.917 1.00 62.97 92 GLU A O 1
ATOM 742 N N . ASP A 1 93 ? 17.252 -8.607 -17.777 1.00 69.56 93 ASP A N 1
ATOM 743 C CA . ASP A 1 93 ? 16.167 -9.578 -17.890 1.00 69.56 93 ASP A CA 1
ATOM 744 C C . ASP A 1 93 ? 14.801 -8.904 -17.683 1.00 69.56 93 ASP A C 1
ATOM 746 O O . ASP A 1 93 ? 14.419 -8.544 -16.564 1.00 69.56 93 ASP A O 1
ATOM 750 N N . GLU A 1 94 ? 14.048 -8.762 -18.774 1.00 65.69 94 GLU A N 1
ATOM 751 C CA . GLU A 1 94 ? 12.676 -8.240 -18.781 1.00 65.69 94 GLU A CA 1
ATOM 752 C C . GLU A 1 94 ? 11.693 -9.120 -17.989 1.00 65.69 94 GLU A C 1
ATOM 754 O O . GLU A 1 94 ? 10.664 -8.627 -17.526 1.00 65.69 94 GLU A O 1
ATOM 759 N N . ASN A 1 95 ? 12.013 -10.402 -17.776 1.00 69.00 95 ASN A N 1
ATOM 760 C CA . ASN A 1 95 ? 11.184 -11.329 -16.998 1.00 69.00 95 ASN A CA 1
ATOM 761 C C . ASN A 1 95 ? 11.578 -11.380 -15.516 1.00 69.00 95 ASN A C 1
ATOM 763 O O . ASN A 1 95 ? 11.056 -12.209 -14.764 1.00 69.00 95 ASN A O 1
ATOM 767 N N . TYR A 1 96 ? 12.496 -10.517 -15.070 1.00 71.50 96 TYR A N 1
ATOM 768 C CA . TYR A 1 96 ? 12.906 -10.501 -13.675 1.00 71.50 96 TYR A CA 1
ATOM 769 C C . TYR A 1 96 ? 11.745 -10.097 -12.758 1.00 71.50 96 TYR A C 1
ATOM 771 O O . TYR A 1 96 ? 11.204 -8.990 -12.828 1.00 71.50 96 TYR A O 1
ATOM 779 N N . HIS A 1 97 ? 11.411 -10.986 -11.826 1.00 71.69 97 HIS A N 1
ATOM 780 C CA . HIS A 1 97 ? 10.442 -10.734 -10.771 1.00 71.69 97 HIS A CA 1
ATOM 781 C C . HIS A 1 97 ? 11.122 -10.824 -9.408 1.00 71.69 97 HIS A C 1
ATOM 783 O O . HIS A 1 97 ? 11.659 -11.859 -9.022 1.00 71.69 97 HIS A O 1
ATOM 789 N N . GLN A 1 98 ? 11.091 -9.720 -8.663 1.00 78.44 98 GLN A N 1
ATOM 790 C CA . GLN A 1 98 ? 11.596 -9.685 -7.299 1.00 78.44 98 GLN A CA 1
ATOM 791 C C . GLN A 1 98 ? 10.567 -10.299 -6.349 1.00 78.44 98 GLN A C 1
ATOM 793 O O . GLN A 1 98 ? 9.495 -9.725 -6.151 1.00 78.44 98 GLN A O 1
ATOM 798 N N . ASP A 1 99 ? 10.925 -11.402 -5.692 1.00 83.69 99 ASP A N 1
ATOM 799 C CA . ASP A 1 99 ? 10.125 -11.941 -4.592 1.00 83.69 99 ASP A CA 1
ATOM 800 C C . ASP A 1 99 ? 9.967 -10.895 -3.485 1.00 83.69 99 ASP A C 1
ATOM 802 O O . ASP A 1 99 ? 10.940 -10.257 -3.056 1.00 83.69 99 ASP A O 1
ATOM 806 N N . TYR A 1 100 ? 8.735 -10.730 -3.005 1.00 85.75 100 TYR A N 1
ATOM 807 C CA . TYR A 1 100 ? 8.409 -9.792 -1.941 1.00 85.75 100 TYR A CA 1
ATOM 808 C C . TYR A 1 100 ? 7.336 -10.349 -1.005 1.00 85.75 100 TYR A C 1
ATOM 810 O O . TYR A 1 100 ? 6.495 -11.163 -1.376 1.00 85.75 100 TYR A O 1
ATOM 818 N N . ALA A 1 101 ? 7.352 -9.858 0.231 1.00 89.12 101 ALA A N 1
ATOM 819 C CA . ALA A 1 101 ? 6.314 -10.110 1.217 1.00 89.12 101 ALA A CA 1
ATOM 820 C C . ALA A 1 101 ? 5.861 -8.781 1.819 1.00 89.12 101 ALA A C 1
ATOM 822 O O . ALA A 1 101 ? 6.670 -7.881 2.059 1.00 89.12 101 ALA A O 1
ATOM 823 N N . VAL A 1 102 ? 4.562 -8.666 2.087 1.00 89.38 102 VAL A N 1
ATOM 824 C CA . VAL A 1 102 ? 3.971 -7.476 2.699 1.00 89.38 102 VAL A CA 1
ATOM 825 C C . VAL A 1 102 ? 3.416 -7.844 4.066 1.00 89.38 102 VAL A C 1
ATOM 827 O O . VAL A 1 102 ? 2.572 -8.727 4.191 1.00 89.38 102 VAL A O 1
ATOM 830 N N . LEU A 1 103 ? 3.854 -7.113 5.089 1.00 90.81 103 LEU A N 1
ATOM 831 C CA . LEU A 1 103 ? 3.273 -7.163 6.424 1.00 90.81 103 LEU A CA 1
ATOM 832 C C . LEU A 1 103 ? 2.526 -5.856 6.697 1.00 90.81 103 LEU A C 1
ATOM 834 O O . LEU A 1 103 ? 3.112 -4.775 6.620 1.00 90.81 103 LEU A O 1
ATOM 838 N N . VAL A 1 104 ? 1.242 -5.960 7.046 1.00 89.94 104 VAL A N 1
ATOM 839 C CA . VAL A 1 104 ? 0.395 -4.811 7.389 1.00 89.94 104 VAL A CA 1
ATOM 840 C C . VAL A 1 104 ? -0.090 -4.943 8.826 1.00 89.94 104 VAL A C 1
ATOM 842 O O . VAL A 1 104 ? -0.670 -5.958 9.204 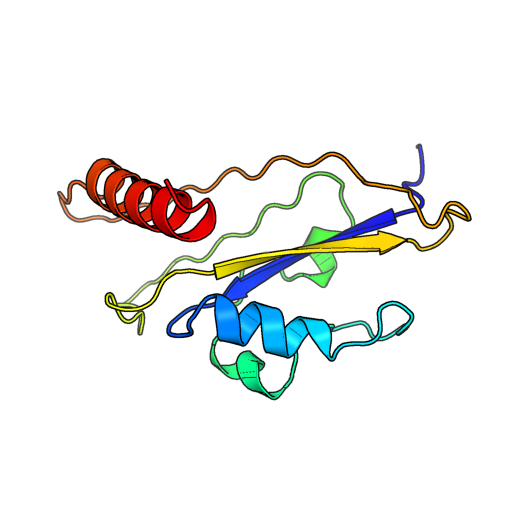1.00 89.94 104 VAL A O 1
ATOM 845 N N . THR A 1 105 ? 0.096 -3.879 9.605 1.00 89.94 105 THR A N 1
ATOM 846 C CA . THR A 1 105 ? -0.431 -3.763 10.967 1.00 89.94 105 THR A CA 1
ATOM 847 C C . THR A 1 105 ? -1.375 -2.572 11.033 1.00 89.94 105 THR A C 1
ATOM 849 O O . THR A 1 105 ? -1.003 -1.459 10.658 1.00 89.94 105 THR A O 1
ATOM 852 N N . ILE A 1 106 ? -2.595 -2.800 11.522 1.00 88.44 106 ILE A N 1
ATOM 853 C CA . ILE A 1 106 ? -3.587 -1.754 11.778 1.00 88.44 106 ILE A CA 1
ATOM 854 C C . ILE A 1 106 ? -3.926 -1.794 13.262 1.00 88.44 106 ILE A C 1
ATOM 856 O O . ILE A 1 106 ? -4.308 -2.832 13.795 1.00 88.44 106 ILE A O 1
ATOM 860 N N . GLU A 1 107 ? -3.796 -0.645 13.916 1.00 87.06 107 GLU A N 1
ATOM 861 C CA . GLU A 1 107 ? -4.085 -0.473 15.335 1.00 87.06 107 GLU A CA 1
ATOM 862 C C . GLU A 1 107 ? -5.158 0.601 15.511 1.00 87.06 107 GLU A C 1
ATOM 864 O O . GLU A 1 107 ? -5.151 1.634 14.836 1.00 87.06 107 GLU A O 1
ATOM 869 N N . HIS A 1 108 ? -6.071 0.369 16.448 1.00 84.88 108 HIS A N 1
ATOM 870 C CA . HIS A 1 108 ? -7.100 1.323 16.834 1.00 84.88 108 HIS A CA 1
ATOM 871 C C . HIS A 1 108 ? -7.272 1.288 18.349 1.00 84.88 108 HIS A C 1
ATOM 873 O O . HIS A 1 108 ? -7.215 0.227 18.962 1.00 84.88 108 HIS A O 1
ATOM 879 N N . SER A 1 109 ? -7.465 2.455 18.962 1.00 81.44 109 SER A N 1
ATOM 880 C CA . SER A 1 109 ? -7.548 2.586 20.421 1.00 81.44 109 SER A CA 1
ATOM 881 C C . SER A 1 109 ? -8.865 2.070 21.010 1.00 81.44 109 SER A C 1
ATOM 883 O O . SER A 1 109 ? -8.924 1.749 22.193 1.00 81.44 109 SER A O 1
ATOM 885 N N . GLY A 1 110 ? -9.929 1.993 20.210 1.00 80.31 110 GLY A N 1
ATOM 886 C CA . GLY A 1 110 ? -11.207 1.411 20.624 1.00 80.31 110 GLY A CA 1
ATOM 887 C C . GLY A 1 110 ? -11.213 -0.117 20.539 1.00 80.31 110 GLY A C 1
ATOM 888 O O . GLY A 1 110 ? 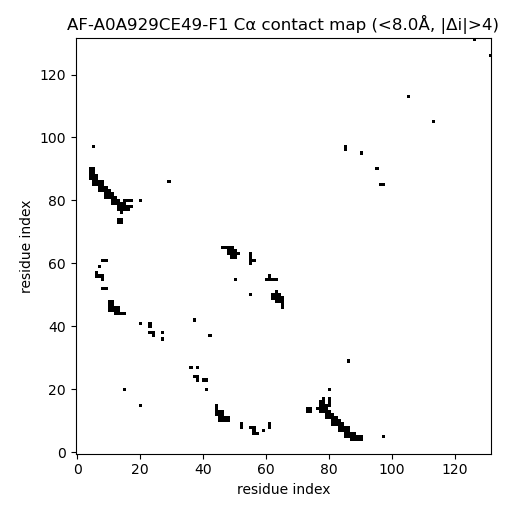-10.555 -0.691 19.674 1.00 80.31 110 GLY A O 1
ATOM 889 N N . ARG A 1 111 ? -12.022 -0.772 21.385 1.00 71.94 111 ARG A N 1
ATOM 890 C CA . ARG A 1 111 ? -12.304 -2.215 21.300 1.00 71.94 111 ARG A CA 1
ATOM 891 C C . ARG A 1 111 ? -13.175 -2.509 20.079 1.00 71.94 111 ARG A C 1
ATOM 893 O O . ARG A 1 111 ? -14.397 -2.516 20.168 1.00 71.94 111 ARG A O 1
ATOM 900 N N . VAL A 1 112 ? -12.527 -2.710 18.939 1.00 78.50 112 VAL A N 1
ATOM 901 C CA . VAL A 1 112 ? -13.156 -3.098 17.675 1.00 78.50 112 VAL A CA 1
ATOM 902 C C . VAL A 1 112 ? -12.469 -4.368 17.197 1.00 78.50 112 VAL A C 1
ATOM 904 O O . VAL A 1 112 ? -11.243 -4.458 17.246 1.00 78.50 112 VAL A O 1
ATOM 907 N N . ASP A 1 113 ? -13.246 -5.338 16.724 1.00 81.19 113 ASP A N 1
ATOM 908 C CA . ASP A 1 113 ? -12.724 -6.576 16.142 1.00 81.19 113 ASP A CA 1
ATOM 909 C C . ASP A 1 113 ? -12.209 -6.342 14.709 1.00 81.19 113 ASP A C 1
ATOM 911 O O . ASP A 1 113 ? -12.747 -6.835 13.715 1.00 81.19 113 ASP A O 1
ATOM 915 N N . LEU A 1 114 ? -11.181 -5.496 14.601 1.00 78.44 114 LEU A N 1
ATOM 916 C CA . LEU A 1 114 ? -10.623 -5.056 13.325 1.00 78.44 114 LEU A CA 1
ATOM 917 C C . LEU A 1 114 ? -10.078 -6.218 12.508 1.00 78.44 114 LEU A C 1
ATOM 919 O O . LEU A 1 114 ? -10.258 -6.251 11.293 1.00 78.44 114 LEU A O 1
ATOM 923 N N . TYR A 1 115 ? -9.411 -7.162 13.168 1.00 79.81 115 TYR A N 1
ATOM 924 C CA . TYR A 1 115 ? -8.794 -8.287 12.487 1.00 79.81 115 TYR A CA 1
ATOM 925 C C . TYR A 1 115 ? -9.840 -9.118 11.742 1.00 79.81 115 TYR A C 1
ATOM 927 O O . TYR A 1 115 ? -9.680 -9.353 10.544 1.00 79.81 115 TYR A O 1
ATOM 935 N N . ASN A 1 116 ? -10.932 -9.515 12.407 1.00 80.62 116 ASN A N 1
ATOM 936 C CA . ASN A 1 116 ? -11.956 -10.324 11.750 1.00 80.62 116 ASN A CA 1
ATOM 937 C C . ASN A 1 116 ? -12.686 -9.539 10.654 1.00 80.62 116 ASN A C 1
ATOM 939 O O . ASN A 1 116 ? -12.928 -10.098 9.586 1.00 80.62 116 ASN A O 1
ATOM 943 N N . GLN A 1 117 ? -12.957 -8.245 10.861 1.00 82.75 117 GLN A N 1
ATOM 944 C CA . GLN A 1 117 ? -13.572 -7.394 9.833 1.00 82.75 117 GLN A CA 1
ATOM 945 C C . GLN A 1 117 ? -12.703 -7.275 8.574 1.00 82.75 117 GLN A C 1
ATOM 947 O O . GLN A 1 117 ? -13.199 -7.439 7.461 1.00 82.75 117 GLN A O 1
ATOM 952 N N . ILE A 1 118 ? -11.401 -7.024 8.740 1.00 82.75 118 ILE A N 1
ATOM 953 C CA . ILE A 1 118 ? -10.458 -6.928 7.619 1.00 82.75 118 ILE A CA 1
ATOM 954 C C . ILE A 1 118 ? -10.314 -8.289 6.935 1.00 82.75 118 ILE A C 1
ATOM 956 O O . ILE A 1 118 ? -10.342 -8.366 5.709 1.00 82.75 118 ILE A O 1
ATOM 960 N N . ARG A 1 119 ? -10.201 -9.373 7.713 1.00 82.31 119 ARG A N 1
ATOM 961 C CA . ARG A 1 119 ? -10.062 -10.730 7.176 1.00 82.31 119 ARG A CA 1
ATOM 962 C C . ARG A 1 119 ? -11.260 -11.131 6.318 1.00 82.31 119 ARG A C 1
ATOM 964 O O . ARG A 1 119 ? -11.047 -11.677 5.242 1.00 82.31 119 ARG A O 1
ATOM 971 N N . LEU A 1 120 ? -12.487 -10.873 6.777 1.00 83.44 120 LEU A N 1
ATOM 972 C CA . LEU A 1 120 ? -13.710 -11.187 6.026 1.00 83.44 120 LEU A CA 1
ATOM 973 C C . LEU A 1 120 ? -13.786 -10.380 4.727 1.00 83.44 120 LEU A C 1
ATOM 975 O O . LEU A 1 120 ? -13.886 -10.971 3.658 1.00 83.44 120 LEU A O 1
ATOM 979 N N . ARG A 1 121 ? -13.596 -9.057 4.806 1.00 81.31 121 ARG A N 1
ATOM 980 C CA . ARG A 1 121 ? -13.605 -8.174 3.625 1.00 81.31 121 ARG A CA 1
ATOM 981 C C . ARG A 1 121 ? -12.546 -8.551 2.589 1.00 81.31 121 ARG A C 1
ATOM 983 O O . ARG A 1 121 ? -12.777 -8.407 1.393 1.00 81.31 121 ARG A O 1
ATOM 990 N N . ASN A 1 122 ? -11.369 -8.991 3.033 1.00 80.94 122 ASN A N 1
ATOM 991 C CA . ASN A 1 122 ? -10.312 -9.415 2.119 1.00 80.94 122 ASN A CA 1
ATOM 992 C C . ASN A 1 122 ? -10.633 -10.760 1.463 1.00 80.94 122 ASN A C 1
ATOM 994 O O . ASN A 1 122 ? -10.357 -10.912 0.280 1.00 80.94 122 ASN A O 1
ATOM 998 N N . LYS A 1 123 ? -11.227 -11.713 2.196 1.00 79.31 123 LYS A N 1
ATOM 999 C CA . LYS A 1 123 ? -11.653 -12.998 1.623 1.00 79.31 123 LYS A CA 1
ATOM 1000 C C . LYS A 1 123 ? -12.697 -12.812 0.529 1.00 79.31 123 LYS A C 1
ATOM 1002 O O . LYS A 1 123 ? -12.452 -13.256 -0.584 1.00 79.31 123 LYS A O 1
ATOM 1007 N N . GLU A 1 124 ? -13.766 -12.068 0.817 1.00 72.19 124 GLU A N 1
ATOM 1008 C CA . GLU A 1 124 ? -14.836 -11.786 -0.154 1.00 72.19 124 GLU A CA 1
ATOM 1009 C C . GLU A 1 124 ? -14.273 -11.175 -1.448 1.00 72.19 124 GLU A C 1
ATOM 1011 O O . GLU A 1 124 ? -14.634 -11.575 -2.549 1.00 72.19 124 GLU A O 1
ATOM 1016 N N . ARG A 1 125 ? -13.323 -10.238 -1.338 1.00 70.25 125 ARG A N 1
ATOM 1017 C CA . ARG A 1 125 ? -12.699 -9.602 -2.510 1.00 70.25 125 ARG A CA 1
ATOM 1018 C C . ARG A 1 125 ? -11.755 -10.521 -3.285 1.00 70.25 125 ARG A C 1
ATOM 1020 O O . ARG A 1 125 ? -11.687 -10.411 -4.505 1.00 70.25 125 ARG A O 1
ATOM 1027 N N . VAL A 1 126 ? -11.010 -11.392 -2.601 1.00 69.50 126 VAL A N 1
ATOM 1028 C CA . VAL A 1 126 ? -10.132 -12.374 -3.259 1.00 69.50 126 VAL A CA 1
ATOM 1029 C C . VAL A 1 126 ? -10.961 -13.418 -4.005 1.00 69.50 126 VAL A C 1
ATOM 1031 O O . VAL A 1 126 ? -10.615 -13.747 -5.134 1.00 69.50 126 VAL A O 1
ATOM 1034 N N . GLU A 1 127 ? -12.067 -13.879 -3.422 1.00 59.00 127 GLU A N 1
ATOM 1035 C CA . GLU A 1 127 ? -13.006 -14.813 -4.063 1.00 59.00 127 GLU A CA 1
ATOM 1036 C C . GLU A 1 127 ? -13.619 -14.198 -5.332 1.00 59.00 127 GLU A C 1
ATOM 1038 O O . GLU A 1 127 ? -13.537 -14.795 -6.404 1.00 59.00 127 GLU A O 1
ATOM 1043 N N . ILE A 1 128 ? -14.081 -12.942 -5.261 1.00 57.62 128 ILE A N 1
ATOM 1044 C CA . ILE A 1 128 ? -14.602 -12.202 -6.426 1.00 57.62 128 ILE A CA 1
ATOM 1045 C C . ILE A 1 128 ? -13.535 -12.028 -7.523 1.00 57.62 128 ILE A C 1
ATOM 1047 O O . ILE A 1 128 ? -13.839 -12.180 -8.703 1.00 57.62 128 ILE A O 1
ATOM 1051 N N . SER A 1 129 ? -12.287 -11.727 -7.151 1.00 55.59 129 SER A N 1
ATOM 1052 C CA . SER A 1 129 ? -11.174 -11.547 -8.099 1.00 55.59 129 SER A CA 1
ATOM 1053 C C . SER A 1 129 ? -10.742 -12.859 -8.775 1.00 55.59 129 SER A C 1
ATOM 1055 O O . SER A 1 129 ? -10.317 -12.855 -9.929 1.00 55.59 129 SER A O 1
ATOM 1057 N N . LEU A 1 130 ? -10.869 -13.991 -8.073 1.00 45.66 130 LEU A N 1
ATOM 1058 C CA . LEU A 1 130 ? -10.521 -15.323 -8.580 1.00 45.66 130 LEU A CA 1
ATOM 1059 C C . LEU A 1 130 ? -11.695 -16.047 -9.262 1.00 45.66 130 LEU A C 1
ATOM 1061 O O . LEU A 1 130 ? -11.480 -17.113 -9.836 1.00 45.66 130 LEU A O 1
ATOM 1065 N N . GLY A 1 131 ? -12.905 -15.479 -9.233 1.00 40.75 131 GLY A N 1
ATOM 1066 C CA . GLY A 1 131 ? -14.090 -16.060 -9.867 1.00 40.75 131 GLY A CA 1
ATOM 1067 C C . GLY A 1 131 ? -14.503 -17.408 -9.270 1.00 40.75 131 GLY A C 1
ATOM 1068 O O . GLY A 1 131 ? -14.874 -18.308 -10.026 1.00 40.75 131 GLY A O 1
ATOM 1069 N N . ILE A 1 132 ? -14.399 -17.555 -7.945 1.00 40.88 132 ILE A N 1
ATOM 1070 C CA . ILE A 1 132 ? -14.816 -18.752 -7.192 1.00 40.88 132 ILE A CA 1
ATOM 1071 C C . ILE A 1 132 ? -16.041 -18.419 -6.345 1.00 40.88 132 ILE A C 1
ATOM 1073 O O . ILE A 1 132 ? -16.022 -17.344 -5.705 1.00 40.88 132 ILE A O 1
#

Sequence (132 aa):
MDYLGATMETYLFKNIAAEDVIKAYSAVPTDTEEEEIVPKEIKGNEIKLHPGVNLRKKGVHQKGIKKYKRRPSIDGDYPLVLVAICRNRWIEDENYHQDYAVLVTIEHSGRVDLYNQIRLRNKERVEISLGI